Protein AF-A0A7C0YH09-F1 (afdb_monomer_lite)

Secondary structure (DSSP, 8-state):
-PPPPBGGGS---HHHHHHHHHHHHHS-SS-GGGT---S----HHHHHHHHHHHHSBPGGG-TTTSPPP-

Sequence (70 aa):
MTYRKKLIEVALPLDAINKESAREKSIRHGHPSTLHLWWARRPLAACRAVLFAQLVDDPSSHPEKFPTEE

Foldseek 3Di:
DDDFAFQLVDDDPVVVLVVQLVVVLPPDDPDPCNVDCPPPDRRPSVVVSNVNRVVHGDVVSPCVVRPDDD

Radius of gyration: 16.92 Å; chains: 1; bounding box: 41×19×49 Å

Structure (mmCIF, N/CA/C/O backbone):
data_AF-A0A7C0YH09-F1
#
_entry.id   AF-A0A7C0YH09-F1
#
loop_
_atom_site.group_PDB
_atom_site.id
_atom_site.type_symbol
_atom_site.label_atom_id
_atom_site.label_alt_id
_atom_site.label_comp_id
_atom_site.label_asym_id
_atom_site.label_entity_id
_atom_site.label_seq_id
_atom_site.pdbx_PDB_ins_code
_atom_site.Cartn_x
_atom_site.Cartn_y
_atom_site.Cartn_z
_atom_site.occupancy
_atom_site.B_iso_or_equiv
_atom_site.auth_seq_id
_atom_site.auth_comp_id
_atom_site.auth_asym_id
_atom_site.auth_atom_id
_atom_site.pdbx_PDB_model_num
ATOM 1 N N . MET A 1 1 ? -7.952 10.086 25.125 1.00 65.94 1 MET A N 1
ATOM 2 C CA . MET A 1 1 ? -8.690 9.685 23.906 1.00 65.94 1 MET A CA 1
ATOM 3 C C . MET A 1 1 ? -8.380 8.228 23.636 1.00 65.94 1 MET A C 1
ATOM 5 O O . MET A 1 1 ? -7.223 7.849 23.766 1.00 65.94 1 MET A O 1
ATOM 9 N N . THR A 1 2 ? -9.387 7.418 23.323 1.00 83.75 2 THR A N 1
ATOM 10 C CA . THR A 1 2 ? -9.181 6.046 22.850 1.00 83.75 2 THR A CA 1
ATOM 11 C C . THR A 1 2 ? -8.470 6.078 21.497 1.00 83.75 2 THR A C 1
ATOM 13 O O . THR A 1 2 ? -8.763 6.928 20.653 1.00 83.75 2 THR A O 1
ATOM 16 N N . TYR A 1 3 ? -7.489 5.196 21.317 1.00 88.19 3 TYR A N 1
ATOM 17 C CA . TYR A 1 3 ? -6.774 5.056 20.054 1.00 88.19 3 TYR A CA 1
ATOM 18 C C . TYR A 1 3 ? -7.726 4.522 18.980 1.00 88.19 3 TYR A C 1
ATOM 20 O O . TYR A 1 3 ? -8.366 3.491 19.188 1.00 88.19 3 TYR A O 1
ATOM 28 N N . ARG A 1 4 ? -7.818 5.222 17.846 1.00 90.19 4 ARG A N 1
ATOM 29 C CA . ARG A 1 4 ? -8.506 4.740 16.643 1.00 90.19 4 ARG A CA 1
ATOM 30 C C . ARG A 1 4 ? -7.458 4.196 15.684 1.00 90.19 4 ARG A C 1
ATOM 32 O O . ARG A 1 4 ? -6.483 4.893 15.405 1.00 90.19 4 ARG A O 1
ATOM 39 N N . LYS A 1 5 ? -7.653 2.959 15.220 1.00 92.88 5 LYS A N 1
ATOM 40 C CA . LYS A 1 5 ? -6.755 2.340 14.237 1.00 92.88 5 LYS A CA 1
ATOM 41 C C . LYS A 1 5 ? -6.771 3.172 12.964 1.00 92.88 5 LYS A C 1
ATOM 43 O O . LYS A 1 5 ? -7.835 3.623 12.543 1.00 92.88 5 LYS A O 1
ATOM 48 N N . LYS A 1 6 ? -5.613 3.368 12.347 1.00 94.38 6 LYS A N 1
ATOM 49 C CA . LYS A 1 6 ? -5.495 4.008 11.039 1.00 94.38 6 LYS A CA 1
ATOM 50 C C . LYS A 1 6 ? -5.707 3.004 9.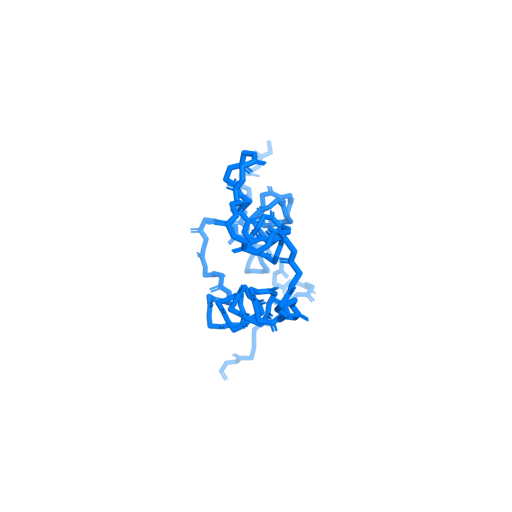922 1.00 94.38 6 LYS A C 1
ATOM 52 O O . LYS A 1 6 ? -5.437 1.814 10.072 1.00 94.38 6 LYS A O 1
ATOM 57 N N . LEU A 1 7 ? -6.133 3.504 8.767 1.00 93.94 7 LEU A N 1
ATOM 58 C CA . LEU A 1 7 ? -6.368 2.686 7.581 1.00 93.94 7 LEU A CA 1
ATOM 59 C C . LEU A 1 7 ? -5.102 1.920 7.145 1.00 93.94 7 LEU A C 1
ATOM 61 O O . LEU A 1 7 ? -5.192 0.813 6.627 1.00 93.94 7 LEU A O 1
ATOM 65 N N . ILE A 1 8 ? -3.912 2.478 7.395 1.00 94.56 8 ILE A N 1
ATOM 66 C CA . ILE A 1 8 ? -2.632 1.818 7.093 1.00 94.56 8 ILE A CA 1
ATOM 67 C C . ILE A 1 8 ? -2.347 0.575 7.956 1.00 94.56 8 ILE A C 1
ATOM 69 O O . ILE A 1 8 ? -1.538 -0.259 7.561 1.00 94.56 8 ILE A O 1
ATOM 73 N N . GLU A 1 9 ? -2.984 0.438 9.120 1.00 93.94 9 GLU A N 1
ATOM 74 C CA . GLU A 1 9 ? -2.786 -0.695 10.040 1.00 93.94 9 GLU A CA 1
ATOM 75 C C . GLU A 1 9 ? -3.700 -1.887 9.729 1.00 93.94 9 GLU A C 1
ATOM 77 O O . GLU A 1 9 ? -3.555 -2.950 10.333 1.00 93.94 9 GLU A O 1
ATOM 82 N N . VAL A 1 10 ? -4.659 -1.706 8.820 1.00 91.44 10 VAL A N 1
ATOM 83 C CA . VAL A 1 10 ? -5.653 -2.716 8.443 1.00 91.44 10 VAL A CA 1
ATOM 84 C C . VAL A 1 10 ? -5.467 -3.127 6.978 1.00 91.44 10 VAL A C 1
ATOM 86 O O . VAL A 1 10 ? -4.340 -3.286 6.508 1.00 91.44 10 VAL A O 1
ATOM 89 N N . ALA A 1 11 ? -6.554 -3.358 6.243 1.00 85.38 11 ALA A N 1
ATOM 90 C CA . ALA A 1 11 ? -6.498 -3.709 4.836 1.00 85.38 11 ALA A CA 1
ATOM 91 C C . ALA A 1 11 ? -6.443 -2.452 3.953 1.00 85.38 11 ALA A C 1
ATOM 93 O O . ALA A 1 11 ? -7.330 -1.600 3.996 1.00 85.38 11 ALA A O 1
ATOM 94 N N . LEU A 1 12 ? -5.424 -2.378 3.094 1.00 90.12 12 LEU A N 1
ATOM 95 C CA . LEU A 1 12 ? -5.376 -1.445 1.969 1.00 90.12 12 LEU A CA 1
ATOM 96 C C . LEU A 1 12 ? -5.761 -2.162 0.670 1.00 90.12 12 LEU A C 1
ATOM 98 O O . LEU A 1 12 ? -5.433 -3.340 0.512 1.00 90.12 12 LEU A O 1
ATOM 102 N N . PRO A 1 13 ? -6.391 -1.471 -0.299 1.00 92.62 13 PRO A N 1
ATOM 103 C CA . PRO A 1 13 ? -6.721 -2.043 -1.603 1.00 92.62 13 PRO A CA 1
ATOM 104 C C . PRO A 1 13 ? -5.457 -2.182 -2.470 1.00 92.62 13 PRO A C 1
ATOM 106 O O . PRO A 1 13 ? -5.229 -1.416 -3.411 1.00 92.62 13 PRO A O 1
ATOM 109 N N . LEU A 1 14 ? -4.608 -3.155 -2.130 1.00 92.75 14 LEU A N 1
ATOM 110 C CA . LEU A 1 14 ? -3.293 -3.353 -2.742 1.00 92.75 14 LEU A CA 1
ATOM 111 C C . LEU A 1 14 ? -3.387 -3.595 -4.248 1.00 92.75 14 LEU A C 1
ATOM 113 O O . LEU A 1 14 ? -2.579 -3.043 -4.988 1.00 92.75 14 LEU A O 1
ATOM 117 N N . ASP A 1 15 ? -4.390 -4.334 -4.720 1.00 95.25 15 ASP A N 1
ATOM 118 C CA . ASP A 1 15 ? -4.566 -4.618 -6.150 1.00 95.25 15 ASP A CA 1
ATOM 119 C C . ASP A 1 15 ? -4.781 -3.345 -6.973 1.00 95.25 15 ASP A C 1
ATOM 121 O O . ASP A 1 15 ? -4.136 -3.144 -8.006 1.00 95.25 15 ASP A O 1
ATOM 125 N N . ALA A 1 16 ? -5.631 -2.437 -6.484 1.00 95.31 16 ALA A N 1
ATOM 126 C CA . ALA A 1 16 ? -5.875 -1.154 -7.133 1.00 95.31 16 ALA A CA 1
ATOM 127 C C . ALA A 1 16 ? -4.617 -0.270 -7.114 1.00 95.31 16 ALA A C 1
ATOM 129 O O . ALA A 1 16 ? -4.238 0.301 -8.140 1.00 95.31 16 ALA A O 1
ATOM 130 N N . ILE A 1 17 ? -3.926 -0.208 -5.969 1.00 95.12 17 ILE A N 1
ATOM 131 C CA . ILE A 1 17 ? -2.680 0.559 -5.816 1.00 95.12 17 ILE A CA 1
ATOM 132 C C . ILE A 1 17 ? -1.593 0.017 -6.753 1.00 95.12 17 ILE A C 1
ATOM 134 O O . ILE A 1 17 ? -0.894 0.797 -7.405 1.00 95.12 17 ILE A O 1
ATOM 138 N N . ASN A 1 18 ? -1.456 -1.304 -6.853 1.00 93.69 18 ASN A N 1
ATOM 139 C CA . ASN A 1 18 ? -0.466 -1.973 -7.692 1.00 93.69 18 ASN A CA 1
ATOM 140 C C . ASN A 1 18 ? -0.751 -1.757 -9.179 1.00 93.69 18 ASN A C 1
ATOM 142 O O . ASN A 1 18 ? 0.171 -1.432 -9.930 1.00 93.69 18 ASN A O 1
ATOM 146 N N . LYS A 1 19 ? -2.017 -1.862 -9.598 1.00 94.69 19 LYS A N 1
ATOM 147 C CA . LYS A 1 19 ? -2.440 -1.594 -10.978 1.00 94.69 19 LYS A CA 1
ATOM 148 C C . LYS A 1 19 ? -2.088 -0.169 -11.409 1.00 94.69 19 LYS A C 1
ATOM 150 O O . LYS A 1 19 ? -1.459 0.014 -12.452 1.00 94.69 19 LYS A O 1
ATOM 155 N N . GLU A 1 20 ? -2.416 0.835 -10.595 1.00 93.62 20 GLU A N 1
ATOM 156 C CA . GLU A 1 20 ? -2.090 2.232 -10.917 1.00 93.62 20 GLU A CA 1
ATOM 157 C C . GLU A 1 20 ? -0.585 2.521 -10.819 1.00 93.62 20 GLU A C 1
ATOM 159 O O . GLU A 1 20 ? -0.036 3.246 -11.649 1.00 93.62 20 GLU A O 1
ATOM 164 N N . SER A 1 21 ? 0.118 1.893 -9.871 1.00 91.75 21 SER A N 1
ATOM 165 C CA . SER A 1 21 ? 1.581 1.995 -9.763 1.00 91.75 21 SER A CA 1
ATOM 166 C C . SER A 1 21 ? 2.299 1.408 -10.983 1.00 91.75 21 SER A C 1
ATOM 168 O O . SER A 1 21 ? 3.335 1.926 -11.402 1.00 91.75 21 SER A O 1
ATOM 170 N N . ALA A 1 22 ? 1.768 0.328 -11.565 1.00 89.88 22 ALA A N 1
ATOM 171 C CA . ALA A 1 22 ? 2.283 -0.263 -12.796 1.00 89.88 22 ALA A CA 1
ATOM 172 C C . ALA A 1 22 ? 1.968 0.615 -14.015 1.00 89.88 22 ALA A C 1
ATOM 174 O O . ALA A 1 22 ? 2.852 0.859 -14.837 1.00 89.88 22 ALA A O 1
ATOM 175 N N . ARG A 1 23 ? 0.741 1.148 -14.096 1.00 88.44 23 ARG A N 1
ATOM 176 C CA . ARG A 1 23 ? 0.321 2.074 -15.154 1.00 88.44 23 ARG A CA 1
ATOM 177 C C . ARG A 1 23 ? 1.209 3.312 -15.210 1.00 88.44 23 ARG A C 1
ATOM 179 O O . ARG A 1 23 ? 1.650 3.684 -16.287 1.00 88.44 23 ARG A O 1
ATOM 186 N N . GLU A 1 24 ? 1.526 3.927 -14.071 1.00 84.69 24 GLU A N 1
ATOM 187 C CA . GLU A 1 24 ? 2.424 5.090 -13.999 1.00 84.69 24 GLU A CA 1
ATOM 188 C C . GLU A 1 24 ? 3.771 4.851 -14.701 1.00 84.69 24 GLU A C 1
ATOM 190 O O . GLU A 1 24 ? 4.309 5.757 -15.347 1.00 84.69 24 GLU A O 1
ATOM 195 N N . LYS A 1 25 ? 4.324 3.638 -14.579 1.00 77.31 25 LYS A N 1
ATOM 196 C CA . LYS A 1 25 ? 5.624 3.290 -15.164 1.00 77.31 25 LYS A CA 1
ATOM 197 C C . LYS A 1 25 ? 5.576 3.219 -16.690 1.00 77.31 25 LYS A C 1
ATOM 199 O O . LYS A 1 25 ? 6.596 3.479 -17.320 1.00 77.31 25 LYS A O 1
ATOM 204 N N . SER A 1 26 ? 4.423 2.907 -17.283 1.00 73.50 26 SER A N 1
ATOM 205 C CA . SER A 1 26 ? 4.282 2.692 -18.728 1.00 73.50 26 SER A CA 1
ATOM 206 C C . SER A 1 26 ? 3.845 3.928 -19.525 1.00 73.50 26 SER A C 1
ATOM 208 O O . SER A 1 26 ? 3.844 3.878 -20.751 1.00 73.50 26 SER A O 1
ATOM 210 N N . ILE A 1 27 ? 3.529 5.057 -18.873 1.00 74.00 27 ILE A N 1
ATOM 211 C CA . ILE A 1 27 ? 3.042 6.282 -19.551 1.00 74.00 27 ILE A CA 1
ATOM 212 C C . ILE A 1 27 ? 4.111 6.925 -20.447 1.00 74.00 27 ILE A C 1
ATOM 214 O O . ILE A 1 27 ? 3.791 7.584 -21.433 1.00 74.00 27 ILE A O 1
ATOM 218 N N . ARG A 1 28 ? 5.392 6.780 -20.101 1.00 73.00 28 ARG A N 1
ATOM 219 C CA . ARG A 1 28 ? 6.493 7.429 -20.819 1.00 73.00 28 ARG A CA 1
ATOM 220 C C . ARG A 1 28 ? 7.257 6.361 -21.587 1.00 73.00 28 ARG A C 1
ATOM 222 O O . ARG A 1 28 ? 8.047 5.639 -20.995 1.00 73.00 28 ARG A O 1
ATOM 229 N N . HIS A 1 29 ? 7.011 6.261 -22.888 1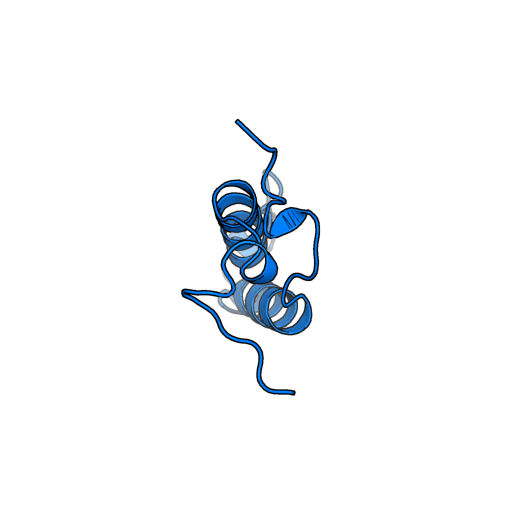.00 76.12 29 HIS A N 1
ATOM 230 C CA . HIS A 1 29 ? 7.795 5.422 -23.792 1.00 76.12 29 HIS A CA 1
ATOM 231 C C . HIS A 1 29 ? 8.772 6.301 -24.586 1.00 76.12 29 HIS A C 1
ATOM 233 O O . HIS A 1 29 ? 8.384 7.358 -25.074 1.00 76.12 29 HIS A O 1
ATOM 239 N N . GLY A 1 30 ? 10.044 5.901 -24.681 1.00 77.69 30 GLY A N 1
ATOM 240 C CA . GLY A 1 30 ? 11.052 6.582 -25.511 1.00 77.69 30 GLY A CA 1
ATOM 241 C C . GLY A 1 30 ? 11.592 7.923 -24.986 1.00 77.69 30 GLY A C 1
ATOM 242 O O . GLY A 1 30 ? 12.363 8.579 -25.679 1.00 77.69 30 GLY A O 1
ATOM 243 N N . HIS A 1 31 ? 11.227 8.350 -23.775 1.00 77.25 31 HIS A N 1
ATOM 244 C CA . HIS A 1 31 ? 11.716 9.607 -23.202 1.00 77.25 31 HIS A CA 1
ATOM 245 C C . HIS A 1 31 ? 13.037 9.383 -22.435 1.00 77.25 31 HIS A C 1
ATOM 247 O O . HIS A 1 31 ? 13.079 8.479 -21.614 1.00 77.25 31 HIS A O 1
ATOM 253 N N . PRO A 1 32 ? 14.083 10.227 -22.547 1.00 81.19 32 PRO A N 1
ATOM 254 C CA . PRO A 1 32 ? 15.365 10.022 -21.845 1.00 81.19 32 PRO A CA 1
ATOM 255 C C . PRO A 1 32 ? 15.257 9.767 -20.327 1.00 81.19 32 PRO A C 1
ATOM 257 O O . PRO A 1 32 ? 15.972 8.937 -19.775 1.00 81.19 32 PRO A O 1
ATOM 260 N N . SER A 1 33 ? 14.294 10.407 -19.650 1.00 74.94 33 SER A N 1
ATOM 261 C CA . SER A 1 33 ? 13.934 10.128 -18.239 1.00 74.94 33 SER A CA 1
ATOM 262 C C . SER A 1 33 ? 13.484 8.685 -17.919 1.00 74.94 33 SER A C 1
ATOM 264 O O . SER A 1 33 ? 13.317 8.356 -16.745 1.00 74.94 33 SER A O 1
ATOM 266 N N . THR A 1 34 ? 13.278 7.819 -18.917 1.00 74.19 34 THR A N 1
ATOM 267 C CA . THR A 1 34 ? 12.993 6.383 -18.743 1.00 74.19 34 THR A CA 1
ATOM 268 C C . THR A 1 34 ? 14.264 5.534 -18.717 1.00 74.19 34 THR A C 1
ATOM 270 O O . THR A 1 34 ? 14.198 4.390 -18.285 1.00 74.19 34 THR A O 1
ATOM 273 N N . LEU A 1 35 ? 15.408 6.069 -19.165 1.00 77.00 35 LEU A N 1
ATOM 274 C CA . LEU A 1 35 ? 16.700 5.367 -19.175 1.00 77.00 35 LEU A CA 1
ATOM 275 C C . LEU A 1 35 ? 17.358 5.359 -17.793 1.00 77.00 35 LEU A C 1
ATOM 277 O O . LEU A 1 35 ? 18.004 4.387 -17.413 1.00 77.00 35 LEU A O 1
ATOM 281 N N . HIS A 1 36 ? 17.184 6.438 -17.027 1.00 74.62 36 HIS A N 1
ATOM 282 C CA . HIS A 1 36 ? 17.726 6.553 -15.681 1.00 74.62 36 HIS A CA 1
ATOM 283 C C . HIS A 1 36 ? 16.686 7.152 -14.734 1.00 74.62 36 HIS A C 1
ATOM 285 O O . HIS A 1 36 ? 16.314 8.321 -14.828 1.00 74.62 36 HIS A O 1
ATOM 291 N N . LEU A 1 37 ? 16.206 6.325 -13.807 1.00 71.56 37 LEU A N 1
ATOM 292 C CA . LEU A 1 37 ? 15.272 6.713 -12.755 1.00 71.56 37 LEU A CA 1
ATOM 293 C C . LEU A 1 37 ? 16.065 7.194 -11.537 1.00 71.56 37 LEU A C 1
ATOM 295 O O . LEU A 1 37 ? 16.099 6.512 -10.516 1.00 71.56 37 LEU A O 1
ATOM 299 N N . TRP A 1 38 ? 16.742 8.336 -11.648 1.00 69.19 38 TRP A N 1
ATOM 300 C CA . TRP A 1 38 ? 17.523 8.892 -10.543 1.00 69.19 38 TRP A CA 1
ATOM 301 C C . TRP A 1 38 ? 17.052 10.285 -10.123 1.00 69.19 38 TRP A C 1
ATOM 303 O O . TRP A 1 38 ? 16.842 11.146 -10.973 1.00 69.19 38 TRP A O 1
ATOM 313 N N . TRP A 1 39 ? 16.903 10.547 -8.821 1.00 64.12 39 TRP A N 1
ATOM 314 C CA . TRP A 1 39 ? 16.900 9.563 -7.723 1.00 64.12 39 TRP A CA 1
ATOM 315 C C . TRP A 1 39 ? 15.643 8.674 -7.780 1.00 64.12 39 TRP A C 1
ATOM 317 O O . TRP A 1 39 ? 14.584 9.138 -8.199 1.00 64.12 39 TRP A O 1
ATOM 327 N N . ALA A 1 40 ? 15.767 7.395 -7.402 1.00 66.44 40 ALA A N 1
ATO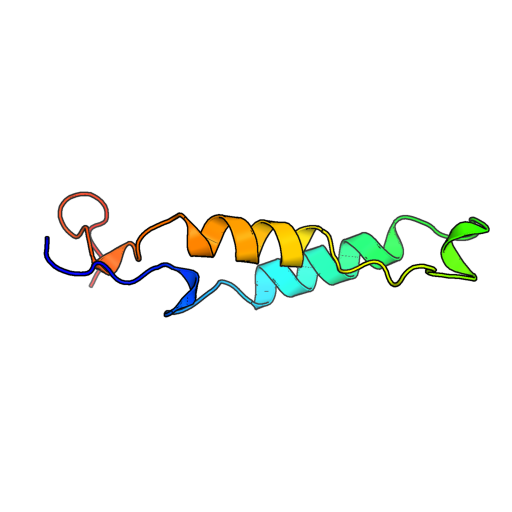M 328 C CA . ALA A 1 40 ? 14.743 6.350 -7.544 1.00 66.44 40 ALA A CA 1
ATOM 329 C C . ALA A 1 40 ? 13.301 6.849 -7.317 1.00 66.44 40 ALA A C 1
ATOM 331 O O . ALA A 1 40 ? 12.885 7.121 -6.188 1.00 66.44 40 ALA A O 1
ATOM 332 N N . ARG A 1 41 ? 12.513 6.949 -8.397 1.00 77.38 41 ARG A N 1
ATOM 333 C CA . ARG A 1 41 ? 11.114 7.386 -8.310 1.00 77.38 41 ARG A CA 1
ATOM 334 C C . ARG A 1 41 ? 10.264 6.265 -7.717 1.00 77.38 41 ARG A C 1
ATOM 336 O O . ARG A 1 41 ? 10.075 5.226 -8.350 1.00 77.38 41 ARG A O 1
ATOM 343 N N . ARG A 1 42 ? 9.739 6.474 -6.508 1.00 85.12 42 ARG A N 1
ATOM 344 C CA . ARG A 1 42 ? 8.674 5.625 -5.955 1.00 85.12 42 ARG A CA 1
ATOM 345 C C . ARG A 1 42 ? 7.371 5.915 -6.711 1.00 85.12 42 ARG A C 1
ATOM 347 O O . ARG A 1 42 ? 7.145 7.084 -7.028 1.00 85.12 42 ARG A O 1
ATOM 354 N N . PRO A 1 43 ? 6.524 4.905 -6.986 1.00 89.38 43 PRO A N 1
ATOM 355 C CA . PRO A 1 43 ? 5.233 5.147 -7.617 1.00 89.38 43 PRO A CA 1
ATOM 356 C C . PRO A 1 43 ? 4.419 6.157 -6.806 1.00 89.38 43 PRO A C 1
ATOM 358 O O . PRO A 1 43 ? 4.201 5.971 -5.606 1.00 89.38 43 PRO A O 1
ATOM 361 N N . LEU A 1 44 ? 3.962 7.224 -7.457 1.00 90.69 44 LEU A N 1
ATOM 362 C CA . LEU A 1 44 ? 3.144 8.263 -6.840 1.00 90.69 44 LEU A CA 1
ATOM 363 C C . LEU A 1 44 ? 1.833 7.694 -6.306 1.00 90.69 44 LEU A C 1
ATOM 365 O O . LEU A 1 44 ? 1.371 8.139 -5.257 1.00 90.69 44 LEU A O 1
ATOM 369 N N . ALA A 1 45 ? 1.255 6.707 -6.996 1.00 93.81 45 ALA A N 1
ATOM 370 C CA . ALA A 1 45 ? 0.059 6.008 -6.532 1.00 93.81 45 ALA A CA 1
ATOM 371 C C . ALA A 1 45 ? 0.286 5.374 -5.148 1.00 93.81 45 ALA A C 1
ATOM 373 O O . ALA A 1 45 ? -0.462 5.655 -4.212 1.00 93.81 45 ALA A O 1
ATOM 374 N N . ALA A 1 46 ? 1.370 4.608 -4.991 1.00 94.12 46 ALA A N 1
ATOM 375 C CA . ALA A 1 46 ? 1.737 4.001 -3.715 1.00 94.12 46 ALA A CA 1
ATOM 376 C C . ALA A 1 46 ? 2.041 5.055 -2.637 1.00 94.12 46 ALA A C 1
ATOM 378 O O . ALA A 1 46 ? 1.514 4.972 -1.530 1.00 94.12 46 ALA A O 1
ATOM 379 N N . CYS A 1 47 ? 2.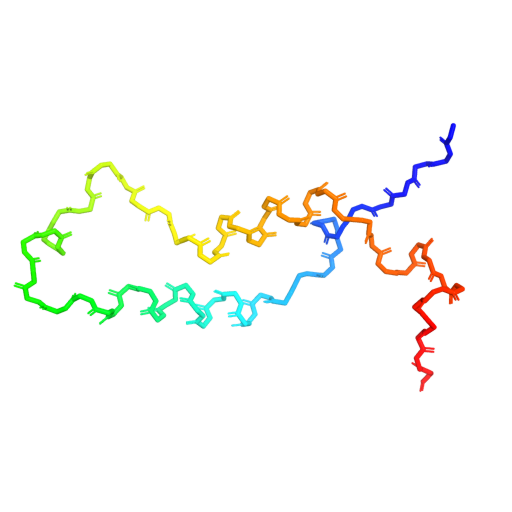837 6.084 -2.952 1.00 94.56 47 CYS A N 1
ATOM 380 C CA . CYS A 1 47 ? 3.166 7.142 -1.992 1.00 94.56 47 CYS A CA 1
ATOM 381 C 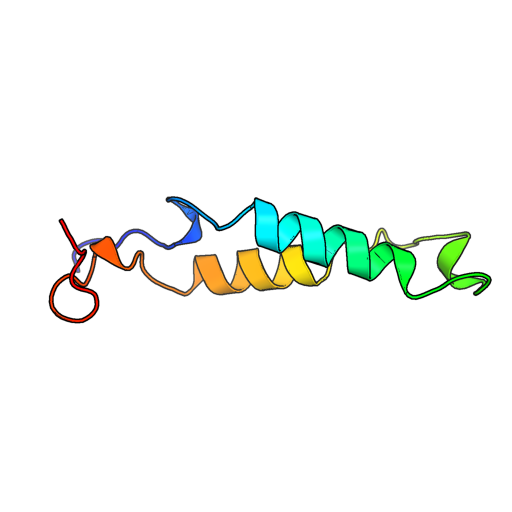C . CYS A 1 47 ? 1.927 7.897 -1.493 1.00 94.56 47 CYS A C 1
ATOM 383 O O . CYS A 1 47 ? 1.798 8.139 -0.295 1.00 94.56 47 CYS A O 1
ATOM 385 N N . ARG A 1 48 ? 1.005 8.253 -2.394 1.00 95.56 48 ARG A N 1
ATOM 386 C CA . ARG A 1 48 ? -0.239 8.948 -2.037 1.00 95.56 48 ARG A CA 1
ATOM 387 C C . ARG A 1 48 ? -1.153 8.069 -1.192 1.00 95.56 48 ARG A C 1
ATOM 389 O O . ARG A 1 48 ? -1.689 8.559 -0.204 1.00 95.56 48 ARG A O 1
ATOM 396 N N . ALA A 1 49 ? -1.294 6.793 -1.552 1.00 96.00 49 ALA A N 1
ATOM 397 C CA . ALA A 1 49 ? -2.104 5.847 -0.792 1.00 96.00 49 ALA A CA 1
ATOM 398 C C . ALA A 1 49 ? -1.582 5.682 0.643 1.00 96.00 49 ALA A C 1
ATOM 400 O O . ALA A 1 49 ? -2.361 5.781 1.586 1.00 96.00 49 ALA A O 1
ATOM 401 N N . VAL A 1 50 ? -0.265 5.515 0.813 1.00 94.50 50 VAL A N 1
ATOM 402 C CA . VAL A 1 50 ? 0.372 5.394 2.135 1.00 94.50 50 VAL A CA 1
ATOM 403 C C . VAL A 1 50 ? 0.155 6.653 2.975 1.00 94.50 50 VAL A C 1
ATOM 405 O O . VAL A 1 50 ? -0.286 6.547 4.115 1.00 94.50 50 VAL A O 1
ATOM 408 N N . LEU A 1 51 ? 0.414 7.842 2.419 1.00 95.69 51 LEU A N 1
ATOM 409 C CA . LEU A 1 51 ? 0.223 9.106 3.143 1.00 95.69 51 LEU A CA 1
ATOM 410 C C . LEU A 1 51 ? -1.235 9.313 3.564 1.00 95.69 51 LEU A C 1
ATOM 412 O O . LEU A 1 51 ? -1.504 9.685 4.701 1.00 95.69 51 LEU A O 1
ATOM 416 N N . PHE A 1 52 ? -2.182 9.049 2.665 1.00 95.62 52 PHE A N 1
ATOM 417 C CA . PHE A 1 52 ? -3.604 9.146 2.978 1.00 95.62 52 PHE A CA 1
ATOM 418 C C . PHE A 1 52 ? -4.002 8.171 4.094 1.00 95.62 52 PHE A C 1
ATOM 420 O O . PHE A 1 52 ? -4.652 8.561 5.064 1.00 95.62 52 PHE A O 1
ATOM 427 N N . ALA A 1 53 ? -3.554 6.919 3.997 1.00 96.00 53 ALA A N 1
ATOM 428 C CA . ALA A 1 53 ? -3.882 5.868 4.950 1.00 96.00 53 ALA A CA 1
ATOM 429 C C . ALA A 1 53 ? -3.308 6.101 6.359 1.00 96.00 53 ALA A C 1
ATOM 431 O O . ALA A 1 53 ? -3.841 5.564 7.327 1.00 96.00 53 ALA A O 1
ATOM 432 N N . GLN A 1 54 ? -2.245 6.903 6.491 1.00 94.94 54 GLN A N 1
ATOM 433 C CA . GLN A 1 54 ? -1.718 7.340 7.790 1.00 94.94 54 GLN A CA 1
ATOM 434 C C . GLN A 1 54 ? -2.618 8.374 8.479 1.00 94.94 54 GLN A C 1
ATOM 436 O O . GLN A 1 54 ? -2.639 8.460 9.707 1.00 94.94 54 GLN A O 1
ATOM 441 N N . LEU A 1 55 ? -3.345 9.181 7.704 1.00 94.50 55 LEU A N 1
ATOM 442 C CA . LEU A 1 55 ? -4.176 10.263 8.232 1.00 94.50 55 LEU A CA 1
ATOM 443 C C . LEU A 1 55 ? -5.587 9.777 8.578 1.00 94.50 55 LEU A C 1
ATOM 445 O O . LEU A 1 55 ? -6.156 10.206 9.586 1.00 94.50 55 LEU A O 1
ATOM 449 N N . VAL A 1 56 ? -6.129 8.866 7.772 1.00 92.94 56 VAL A N 1
ATOM 450 C CA . VAL A 1 56 ? -7.516 8.400 7.871 1.00 92.94 56 VAL A CA 1
ATOM 451 C C . VAL A 1 56 ? -7.655 7.234 8.849 1.00 92.94 56 VAL A C 1
ATOM 453 O O . VAL A 1 56 ? -6.843 6.310 8.854 1.00 92.94 56 VAL A O 1
ATOM 456 N N . ASP A 1 57 ? -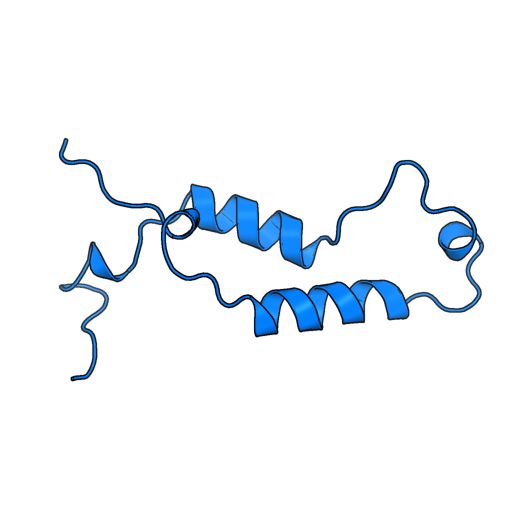8.686 7.301 9.693 1.00 93.38 57 ASP A N 1
ATOM 457 C CA . ASP A 1 57 ? -9.067 6.213 10.597 1.00 93.38 57 ASP A CA 1
ATOM 458 C C . ASP A 1 57 ? -9.654 5.037 9.800 1.00 93.38 57 ASP A C 1
ATOM 460 O O . ASP A 1 57 ? -10.281 5.227 8.758 1.00 93.38 57 ASP A O 1
ATOM 464 N N . ASP A 1 58 ? -9.467 3.821 10.300 1.00 91.75 58 ASP A N 1
ATOM 465 C CA . ASP A 1 58 ? -10.139 2.630 9.791 1.00 91.75 58 ASP A CA 1
ATOM 466 C C . ASP A 1 58 ? -11.666 2.856 9.813 1.00 91.75 58 ASP A C 1
ATOM 468 O O . ASP A 1 58 ? -12.203 3.179 10.879 1.00 91.75 58 ASP A O 1
ATOM 472 N N . PRO A 1 59 ? -12.383 2.689 8.682 1.00 88.69 59 PRO A N 1
ATOM 473 C CA . PRO A 1 59 ? -13.837 2.817 8.624 1.00 88.69 59 PRO A CA 1
ATOM 474 C C . PRO A 1 59 ? -14.572 1.989 9.684 1.00 88.69 59 PRO A C 1
ATOM 476 O O . PRO A 1 59 ? -15.597 2.441 10.192 1.00 88.69 59 PRO A O 1
ATOM 479 N N . SER A 1 60 ? -14.016 0.840 10.096 1.00 87.50 60 SER A N 1
ATOM 480 C CA . SER A 1 60 ? -14.599 0.008 11.161 1.00 87.50 60 SER A CA 1
ATOM 481 C C . SER A 1 60 ? -14.626 0.699 12.536 1.00 87.50 60 SER A C 1
ATOM 483 O O . SER A 1 60 ? -15.411 0.336 13.409 1.00 87.50 60 SER A O 1
ATOM 485 N N . SER A 1 61 ? -13.815 1.747 12.725 1.00 89.19 61 SER A N 1
ATOM 486 C CA . SER A 1 61 ? -13.817 2.591 13.929 1.00 89.19 61 SER A CA 1
ATOM 487 C C . SER A 1 61 ? -14.975 3.603 13.957 1.00 89.19 61 SER A C 1
ATOM 489 O O . SER A 1 61 ? -15.093 4.354 14.925 1.00 89.19 61 SER A O 1
ATOM 491 N N . HIS A 1 62 ? -15.798 3.645 12.904 1.00 87.88 62 HIS A N 1
ATOM 492 C CA . HIS A 1 62 ? -16.907 4.580 12.702 1.00 87.88 62 HIS A CA 1
ATOM 493 C C . HIS A 1 62 ? -18.177 3.876 12.179 1.00 87.88 62 HIS A C 1
ATOM 495 O O . HIS A 1 62 ? -18.692 4.258 11.123 1.00 87.88 62 HIS A O 1
ATOM 501 N N . PRO A 1 63 ? -18.715 2.865 12.888 1.00 86.19 63 PRO A N 1
ATOM 502 C CA . PRO A 1 63 ? -19.874 2.090 12.430 1.00 86.19 63 PRO A CA 1
ATOM 503 C C . PRO A 1 63 ? -21.129 2.948 12.205 1.00 86.19 63 PRO A C 1
ATOM 505 O O . PRO A 1 63 ? -21.957 2.630 11.359 1.00 86.19 63 PRO A O 1
ATOM 508 N N . GLU A 1 64 ? -21.257 4.073 12.911 1.00 89.19 64 GLU A N 1
ATOM 509 C CA . GLU A 1 64 ? -22.352 5.028 12.737 1.00 89.19 64 GLU A CA 1
ATOM 510 C C . GLU A 1 64 ? -22.295 5.798 11.406 1.00 89.19 64 GLU A C 1
ATOM 512 O O . GLU A 1 64 ? -23.321 6.278 10.928 1.00 89.19 64 GLU A O 1
ATOM 517 N N . LYS A 1 65 ? -21.104 5.931 10.808 1.00 87.50 65 LYS A N 1
ATOM 518 C CA . LYS A 1 65 ? -20.897 6.609 9.514 1.00 87.50 65 LYS A CA 1
ATOM 519 C C . LYS A 1 65 ? -20.692 5.629 8.368 1.00 87.50 65 LYS A C 1
ATOM 521 O O . LYS A 1 65 ? -21.053 5.942 7.237 1.00 87.50 65 LYS A O 1
ATOM 526 N N . PHE A 1 66 ? -20.090 4.482 8.661 1.00 87.31 66 PHE A N 1
ATOM 527 C CA . PHE A 1 66 ? -19.743 3.440 7.704 1.00 87.31 66 PHE A CA 1
ATOM 528 C C . PHE A 1 66 ? -20.295 2.096 8.201 1.00 87.31 66 PHE A C 1
ATOM 530 O O . PHE A 1 66 ? -19.533 1.263 8.695 1.00 87.31 66 PHE A O 1
ATOM 537 N N . PRO A 1 67 ? -21.620 1.885 8.124 1.00 85.12 67 PRO A N 1
ATOM 538 C CA . PRO A 1 67 ? -22.202 0.594 8.454 1.00 85.12 67 PRO A CA 1
ATOM 539 C C . PRO A 1 67 ? -21.692 -0.460 7.463 1.00 85.12 67 PRO A C 1
ATOM 541 O O . PRO A 1 67 ? -21.770 -0.269 6.250 1.00 85.12 67 PRO A O 1
ATOM 544 N N . THR A 1 68 ? -21.137 -1.557 7.974 1.00 79.94 68 THR A N 1
ATOM 545 C CA . THR A 1 68 ? -20.831 -2.742 7.166 1.00 79.94 68 THR A CA 1
ATOM 546 C C . THR A 1 68 ? -22.124 -3.463 6.808 1.00 79.94 68 THR A C 1
ATOM 548 O O . THR A 1 68 ? -22.970 -3.669 7.677 1.00 79.94 68 THR A O 1
ATOM 551 N N . GLU A 1 69 ? -22.267 -3.847 5.542 1.00 72.12 69 GLU A N 1
ATOM 552 C CA . GLU A 1 69 ? -23.280 -4.820 5.129 1.00 72.12 69 GLU A CA 1
ATOM 553 C C . GLU A 1 69 ? -22.851 -6.202 5.659 1.00 72.12 69 GLU A C 1
ATOM 555 O O . GLU A 1 69 ? -21.669 -6.547 5.556 1.00 72.12 69 GLU A O 1
ATOM 560 N N . GLU A 1 70 ? -23.769 -6.930 6.307 1.00 60.53 70 GLU A N 1
ATOM 561 C CA . GLU A 1 70 ? -23.550 -8.319 6.763 1.00 60.53 70 GLU A CA 1
ATOM 562 C C . GLU A 1 70 ? -23.377 -9.294 5.592 1.00 60.53 70 GLU A C 1
ATOM 564 O O . GLU A 1 70 ? -24.123 -9.167 4.591 1.00 60.53 70 GLU A O 1
#

pLDDT: mean 86.02, std 9.32, range [60.53, 96.0]